Protein AF-A0A537U2T5-F1 (afdb_monomer_lite)

pLDDT: mean 93.23, std 2.7, range [82.81, 97.94]

Radius of gyration: 14.62 Å; chains: 1; bounding box: 37×26×36 Å

Secondary structure (DSSP, 8-state):
---------TTSPTT-----TT-EEEETTEE-GGGSPTT-S-SSEE--GGGTS---B-TTT--B--S---------

Sequence (76 aa):
KAKMKALVTERVGKGVAWMPFHFGGWFAGRDLRGNYPKGSDPIVLGESANTITTYGYDPATGMQEPKVTLCQIAAA

Foldseek 3Di:
DWDFDDDDDPPDDPPDDDDAQPADQDDPRDGPQVVDDPPPGDPGHIHGLVVVADQDADPVPRHGDSPDDDDDDDDD

Structure (mmCIF, N/CA/C/O backbone):
data_AF-A0A537U2T5-F1
#
_entry.id   AF-A0A537U2T5-F1
#
loop_
_atom_site.group_PDB
_atom_site.id
_atom_site.type_symbol
_atom_site.label_atom_id
_atom_site.label_alt_id
_atom_site.label_comp_id
_atom_site.label_asym_id
_atom_site.label_entity_id
_atom_site.label_seq_id
_atom_site.pdbx_PDB_ins_code
_atom_site.Cartn_x
_atom_site.Cartn_y
_atom_site.Cartn_z
_atom_site.occupancy
_atom_site.B_iso_or_equiv
_atom_site.auth_seq_id
_atom_site.auth_comp_id
_atom_site.auth_asym_id
_atom_site.auth_atom_id
_atom_site.pdbx_PDB_model_num
ATOM 1 N N . LYS A 1 1 ? -1.074 -10.249 5.061 1.00 87.50 1 LYS A N 1
ATOM 2 C CA . LYS A 1 1 ? -2.558 -10.146 4.980 1.00 87.50 1 LYS A CA 1
ATOM 3 C C . LYS A 1 1 ? -2.959 -8.860 5.682 1.00 87.50 1 LYS A C 1
ATOM 5 O O . LYS A 1 1 ? -2.506 -8.681 6.799 1.00 87.50 1 LYS A O 1
ATOM 10 N N 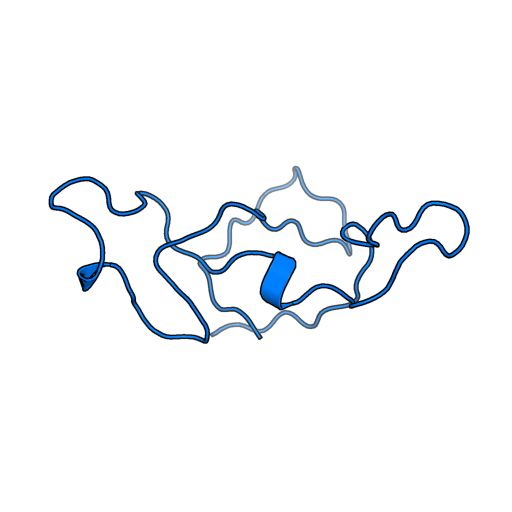. ALA A 1 2 ? -3.802 -8.034 5.067 1.00 91.12 2 ALA A N 1
ATOM 11 C CA . ALA A 1 2 ? -4.356 -6.821 5.670 1.00 91.12 2 ALA A CA 1
ATOM 12 C C . ALA A 1 2 ? -5.891 -6.919 5.732 1.00 91.12 2 ALA A C 1
ATOM 14 O O . ALA A 1 2 ? -6.495 -7.650 4.942 1.00 91.12 2 ALA A O 1
ATOM 15 N N . LYS A 1 3 ? -6.525 -6.212 6.674 1.00 89.81 3 LYS A N 1
ATOM 16 C CA . LYS A 1 3 ? -7.990 -6.099 6.794 1.00 89.81 3 LYS A CA 1
ATOM 17 C C . LYS A 1 3 ? -8.367 -4.620 6.791 1.00 89.81 3 LYS A C 1
ATOM 19 O O . LYS A 1 3 ? -7.760 -3.843 7.512 1.00 89.81 3 LYS A O 1
ATOM 24 N N . MET A 1 4 ? -9.377 -4.240 6.014 1.00 90.44 4 MET A N 1
ATOM 25 C CA . MET A 1 4 ? -9.941 -2.884 5.977 1.00 90.44 4 MET A CA 1
ATOM 26 C C . MET A 1 4 ? -11.384 -2.895 5.491 1.00 90.44 4 MET A C 1
ATOM 28 O O . MET A 1 4 ? -11.915 -3.928 5.081 1.00 90.44 4 MET A O 1
ATOM 32 N N . LYS A 1 5 ? -12.033 -1.733 5.560 1.00 92.06 5 LYS A N 1
ATOM 33 C CA . LYS A 1 5 ? -13.330 -1.511 4.924 1.00 92.06 5 LYS A CA 1
ATOM 34 C C . LYS A 1 5 ? -13.151 -1.407 3.409 1.00 92.06 5 LYS A C 1
ATOM 36 O O . LYS A 1 5 ? -12.251 -0.720 2.937 1.00 92.06 5 LYS A O 1
ATOM 41 N N . ALA A 1 6 ? -14.025 -2.080 2.665 1.00 94.25 6 ALA A N 1
ATOM 42 C CA . ALA A 1 6 ? -14.075 -1.971 1.215 1.00 94.25 6 ALA A CA 1
ATOM 43 C C . ALA A 1 6 ? -14.860 -0.717 0.799 1.00 94.25 6 ALA A C 1
ATOM 45 O O . ALA A 1 6 ? -15.934 -0.450 1.338 1.00 94.25 6 ALA A O 1
ATOM 46 N N . LEU A 1 7 ? -14.337 0.014 -0.187 1.00 94.69 7 LEU A N 1
ATOM 47 C CA . LEU A 1 7 ? -15.061 1.051 -0.917 1.00 94.69 7 LEU A CA 1
ATOM 48 C C . LEU A 1 7 ? -15.332 0.532 -2.330 1.00 94.69 7 LEU A C 1
ATOM 50 O O . LEU A 1 7 ? -14.410 0.424 -3.135 1.00 94.69 7 LEU A O 1
ATOM 54 N N . VAL A 1 8 ? -16.590 0.215 -2.626 1.00 95.69 8 VAL A N 1
ATOM 55 C CA . VAL A 1 8 ? -17.005 -0.226 -3.964 1.00 95.69 8 VAL A CA 1
ATOM 56 C C . VAL A 1 8 ? -17.299 1.008 -4.812 1.00 95.69 8 VAL A C 1
ATOM 58 O O . VAL A 1 8 ? -18.067 1.878 -4.403 1.00 95.69 8 VAL A O 1
ATOM 61 N N . THR A 1 9 ? -16.642 1.129 -5.965 1.00 97.31 9 THR A N 1
ATOM 62 C CA . THR A 1 9 ? -16.750 2.305 -6.836 1.00 97.31 9 THR A CA 1
ATOM 63 C C . THR A 1 9 ? -16.386 1.959 -8.279 1.00 97.31 9 THR A C 1
ATOM 65 O O . THR A 1 9 ? -15.434 1.222 -8.515 1.00 97.31 9 THR A O 1
ATOM 68 N N . GLU A 1 10 ? -17.079 2.574 -9.239 1.00 97.69 10 GLU A N 1
ATOM 69 C CA . GLU A 1 10 ? -16.823 2.431 -10.685 1.00 97.69 10 GLU A CA 1
ATOM 70 C C . GLU A 1 10 ? -15.500 3.073 -11.152 1.00 97.69 10 GLU A C 1
ATOM 72 O O . GLU A 1 10 ? -15.105 2.947 -12.306 1.00 97.69 10 GLU A O 1
ATOM 77 N N . ARG A 1 11 ? -14.791 3.789 -10.266 1.00 97.94 11 ARG A N 1
ATOM 78 C CA . ARG A 1 11 ? -13.517 4.460 -10.591 1.00 97.94 11 ARG A CA 1
ATOM 79 C C . ARG A 1 11 ? -12.337 3.498 -10.741 1.00 97.94 11 ARG A C 1
ATOM 81 O O . ARG A 1 11 ? -11.283 3.906 -11.221 1.00 97.94 11 ARG A O 1
ATOM 88 N N . VAL A 1 12 ? -12.480 2.260 -10.273 1.00 97.00 12 VAL A N 1
ATOM 89 C CA . VAL A 1 12 ? -11.419 1.248 -10.280 1.00 97.00 12 VAL A CA 1
ATOM 90 C C . VAL A 1 12 ? -11.704 0.253 -11.401 1.00 97.00 12 VAL A C 1
ATOM 92 O O . VAL A 1 12 ? -12.797 -0.300 -11.480 1.00 97.00 12 VAL A O 1
ATOM 95 N N . GLY A 1 13 ? -10.721 0.040 -12.280 1.00 96.81 13 GLY A N 1
ATOM 96 C CA . GLY A 1 13 ? -10.864 -0.851 -13.430 1.00 96.81 13 GLY A CA 1
ATOM 97 C C . GLY A 1 13 ? -11.169 -2.301 -13.040 1.00 96.81 13 GLY A C 1
ATOM 98 O O . GLY A 1 13 ? -10.824 -2.773 -11.955 1.00 96.81 13 GLY A O 1
ATOM 99 N N . LYS A 1 14 ? -11.796 -3.047 -13.953 1.00 96.31 14 LYS A N 1
ATOM 100 C CA . LYS A 1 14 ? -12.084 -4.470 -13.738 1.00 96.31 14 LYS A CA 1
ATOM 101 C C . LYS A 1 14 ? -10.784 -5.259 -13.544 1.00 96.31 14 LYS A C 1
ATOM 103 O O . LYS A 1 14 ? -9.859 -5.140 -14.340 1.00 96.31 14 LYS A O 1
ATOM 108 N N . GLY A 1 15 ? -10.750 -6.106 -12.515 1.00 94.94 15 GLY A N 1
ATOM 109 C CA . GLY A 1 15 ? -9.616 -6.993 -12.233 1.00 94.94 15 GLY A CA 1
ATOM 110 C C . GLY A 1 15 ? -8.459 -6.341 -11.472 1.00 94.94 15 GLY A C 1
ATOM 111 O O . GLY A 1 15 ? -7.476 -7.023 -11.203 1.00 94.94 15 GLY A O 1
ATOM 112 N N . VAL A 1 16 ? -8.572 -5.065 -11.089 1.00 95.62 16 VAL A N 1
ATOM 113 C CA . VAL A 1 16 ? -7.588 -4.391 -10.234 1.00 95.62 16 VAL A CA 1
ATOM 114 C C . VAL A 1 16 ? -8.200 -3.990 -8.897 1.00 95.62 16 VAL A C 1
ATOM 116 O O . VAL A 1 16 ? -9.403 -3.764 -8.779 1.00 95.62 16 VAL A O 1
ATOM 119 N N . ALA A 1 17 ? -7.350 -3.894 -7.879 1.00 94.69 17 ALA A N 1
ATOM 120 C CA . ALA A 1 17 ? -7.700 -3.375 -6.568 1.00 94.69 17 ALA A CA 1
ATOM 121 C C . ALA A 1 17 ? -6.830 -2.158 -6.261 1.00 94.69 17 ALA A C 1
ATOM 123 O O . ALA A 1 17 ? -5.651 -2.123 -6.611 1.00 94.69 17 ALA A O 1
ATOM 124 N N . TRP A 1 18 ? -7.413 -1.166 -5.595 1.00 94.06 18 TRP A N 1
ATOM 125 C CA . TRP A 1 18 ? -6.691 0.016 -5.144 1.00 94.06 18 TRP A CA 1
ATOM 126 C C . TRP A 1 18 ? -6.656 0.063 -3.619 1.00 94.06 18 TRP A C 1
ATOM 128 O O . TRP A 1 18 ? -7.674 -0.168 -2.965 1.00 94.06 18 TRP A O 1
ATOM 138 N N . MET A 1 19 ? -5.488 0.377 -3.058 1.00 93.12 19 MET A N 1
ATOM 139 C CA . MET A 1 19 ? -5.266 0.445 -1.617 1.00 93.12 19 MET A CA 1
ATOM 140 C C . MET A 1 19 ? -4.322 1.607 -1.267 1.00 93.12 19 MET A C 1
ATOM 142 O O . MET A 1 19 ? -3.266 1.740 -1.888 1.00 93.12 19 MET A O 1
ATOM 146 N N . PRO A 1 20 ? -4.654 2.442 -0.266 1.00 92.00 20 PRO A N 1
ATOM 147 C CA . PRO A 1 20 ? -3.750 3.470 0.240 1.00 92.00 20 PRO A CA 1
ATOM 148 C C . PRO A 1 20 ? -2.501 2.887 0.909 1.00 92.00 20 PRO A C 1
ATOM 150 O O . PRO A 1 20 ? -2.587 1.993 1.752 1.00 92.00 20 PRO A O 1
ATOM 153 N N . PHE A 1 21 ? -1.340 3.480 0.635 1.00 91.06 21 PHE A N 1
ATOM 154 C CA . PHE A 1 21 ? -0.109 3.175 1.373 1.00 91.06 21 PHE A CA 1
ATOM 155 C C . PHE A 1 21 ? 0.017 3.948 2.700 1.00 91.06 21 PHE A C 1
ATOM 157 O O . PHE A 1 21 ? 0.770 3.536 3.575 1.00 91.06 21 PHE A O 1
ATOM 164 N N . HIS A 1 22 ? -0.751 5.028 2.881 1.00 90.88 22 HIS A N 1
ATOM 165 C CA . HIS A 1 22 ? -0.733 5.879 4.081 1.00 90.88 22 HIS A CA 1
ATOM 166 C C . HIS A 1 22 ? -1.757 5.491 5.155 1.00 90.88 22 HIS A C 1
ATOM 168 O O . HIS A 1 22 ? -2.032 6.276 6.062 1.00 90.88 22 HIS A O 1
ATOM 174 N N . PHE A 1 23 ? -2.372 4.314 5.053 1.00 93.38 23 PHE A N 1
ATOM 175 C CA . PHE A 1 23 ? -3.244 3.860 6.125 1.00 93.38 23 PHE A CA 1
ATOM 176 C C . 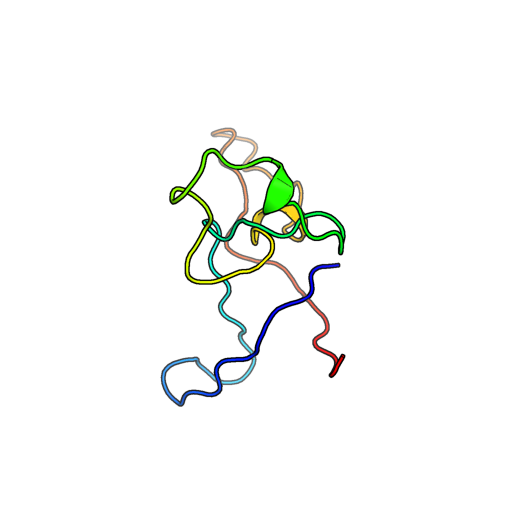PHE A 1 23 ? -2.474 3.661 7.434 1.00 93.38 23 PHE A C 1
ATOM 178 O O . PHE A 1 23 ? -1.311 3.258 7.439 1.00 93.38 23 PHE A O 1
ATOM 185 N N . GLY A 1 24 ? -3.162 3.935 8.540 1.00 92.62 24 GLY A N 1
ATOM 186 C CA . GLY A 1 24 ? -2.646 3.772 9.889 1.00 92.62 24 GLY A CA 1
ATOM 187 C C . GLY A 1 24 ? -3.748 3.377 10.864 1.00 92.62 24 GLY A C 1
ATOM 188 O O . GLY A 1 24 ? -4.915 3.217 10.501 1.00 92.62 24 GLY A O 1
ATOM 189 N N . GLY A 1 25 ? -3.367 3.227 12.128 1.00 93.50 25 GLY A N 1
ATOM 190 C CA . GLY A 1 25 ? -4.258 2.773 13.189 1.00 93.50 25 GLY A CA 1
ATOM 191 C C . GLY A 1 25 ? -4.327 1.254 13.303 1.00 93.50 25 GLY A C 1
ATOM 192 O O . GLY A 1 25 ? -4.405 0.771 14.426 1.00 93.50 25 GLY A O 1
ATOM 193 N N . TRP A 1 26 ? -4.221 0.490 12.208 1.00 93.81 26 TRP A N 1
ATOM 194 C CA . TRP A 1 26 ? -4.134 -0.974 12.262 1.00 93.81 26 TRP A CA 1
ATOM 195 C C . TRP A 1 26 ? -2.788 -1.495 11.760 1.00 93.81 26 TRP A C 1
ATOM 197 O O . TRP A 1 26 ? -2.230 -0.986 10.790 1.00 93.81 26 TRP A O 1
ATOM 207 N N . PHE A 1 27 ? -2.279 -2.541 12.409 1.00 91.62 27 PHE A N 1
ATOM 208 C CA . PHE A 1 27 ? -1.058 -3.225 11.987 1.00 91.62 27 PHE A CA 1
ATOM 209 C C . PHE A 1 27 ? -1.109 -4.704 12.358 1.00 91.62 27 PHE A C 1
ATOM 211 O O . PHE A 1 27 ? -1.408 -5.039 13.509 1.00 91.62 27 PHE A O 1
ATOM 218 N N . ALA A 1 28 ? -0.837 -5.591 11.396 1.00 89.06 28 ALA A N 1
ATOM 219 C CA . ALA A 1 28 ? -0.900 -7.040 11.584 1.00 89.06 28 ALA A CA 1
ATOM 220 C C . ALA A 1 28 ? -2.221 -7.505 12.240 1.00 89.06 28 ALA A C 1
ATOM 222 O O . ALA A 1 28 ? -2.241 -8.382 13.105 1.00 89.06 28 ALA A O 1
ATOM 223 N N . GLY A 1 29 ? -3.339 -6.876 11.860 1.00 87.31 29 GLY A N 1
ATOM 224 C CA . GLY A 1 29 ? -4.672 -7.168 12.400 1.00 87.31 29 GLY A CA 1
ATOM 225 C C . GLY A 1 29 ? -4.958 -6.647 13.816 1.00 87.31 29 GLY A C 1
ATOM 226 O O . GLY A 1 29 ? -6.023 -6.950 14.353 1.00 87.31 29 GLY A O 1
ATOM 227 N N . ARG A 1 30 ? -4.055 -5.870 14.424 1.00 91.56 30 ARG A N 1
ATOM 228 C CA . ARG A 1 30 ? -4.244 -5.261 15.750 1.00 91.56 30 ARG A CA 1
ATOM 229 C C . ARG A 1 30 ? -4.631 -3.792 15.626 1.00 91.56 30 ARG A C 1
ATOM 231 O O . ARG A 1 30 ? -4.077 -3.084 14.788 1.00 91.56 30 ARG A O 1
ATOM 238 N N . ASP A 1 31 ? -5.539 -3.341 16.490 1.00 93.69 31 ASP A N 1
ATOM 239 C CA . ASP A 1 31 ? -5.831 -1.917 16.667 1.00 93.69 31 ASP A CA 1
ATOM 240 C C . ASP A 1 31 ? -4.739 -1.269 17.531 1.00 93.69 31 ASP A C 1
ATOM 242 O O . ASP A 1 31 ? -4.467 -1.714 18.647 1.00 93.69 31 ASP A O 1
ATOM 246 N N . LEU A 1 32 ? -4.089 -0.245 16.984 1.00 94.31 32 LEU A N 1
ATOM 247 C CA . LEU A 1 32 ? -3.004 0.517 17.592 1.00 94.31 32 LEU A CA 1
ATOM 248 C C . LEU A 1 32 ? -3.405 1.957 17.937 1.00 94.31 32 LEU A C 1
ATOM 250 O O . LEU A 1 32 ? -2.541 2.739 18.328 1.00 94.31 32 LEU A O 1
ATOM 254 N N . ARG A 1 33 ? -4.682 2.344 17.820 1.00 93.75 33 ARG A N 1
ATOM 255 C CA . ARG A 1 33 ? -5.144 3.718 18.108 1.00 93.75 33 ARG A CA 1
ATOM 256 C C . ARG A 1 33 ? -4.770 4.196 19.507 1.00 93.75 33 ARG A C 1
ATOM 258 O O . ARG A 1 33 ? -4.475 5.371 19.684 1.00 93.75 33 ARG A O 1
ATOM 265 N N . GLY A 1 34 ? -4.713 3.282 20.477 1.00 94.75 34 GLY A N 1
ATOM 266 C CA . GLY A 1 34 ? -4.292 3.586 21.848 1.00 94.75 34 GLY A CA 1
ATOM 267 C C . GLY A 1 34 ? -2.854 4.104 21.979 1.00 94.75 34 GLY A C 1
ATOM 268 O O . GLY A 1 34 ? -2.518 4.684 23.005 1.00 94.75 34 GLY A O 1
ATOM 269 N N . ASN A 1 35 ? -2.020 3.935 20.949 1.00 95.31 35 ASN A N 1
ATOM 270 C CA . ASN A 1 35 ? -0.639 4.418 20.935 1.00 95.31 35 ASN A CA 1
ATOM 271 C C . ASN A 1 35 ? -0.513 5.861 20.420 1.00 95.31 35 ASN A C 1
ATOM 273 O O . ASN A 1 35 ? 0.573 6.436 20.483 1.00 95.31 35 ASN A O 1
ATOM 277 N N . TYR A 1 36 ? -1.586 6.442 19.877 1.00 94.88 36 TYR A N 1
ATOM 278 C CA . TYR A 1 36 ? -1.566 7.809 19.371 1.00 94.88 36 TYR A CA 1
ATOM 279 C C . TYR A 1 36 ? -1.803 8.805 20.513 1.00 94.88 36 TYR A C 1
ATOM 281 O O . TYR A 1 36 ? -2.636 8.555 21.390 1.00 94.88 36 TYR A O 1
ATOM 289 N N . PRO A 1 37 ? -1.114 9.962 20.507 1.00 96.56 37 PRO A N 1
ATOM 290 C CA . PRO A 1 37 ? -1.504 11.092 21.336 1.00 96.56 37 PRO A CA 1
ATOM 291 C C . PRO A 1 37 ? -2.991 11.435 21.172 1.00 96.56 37 PRO A C 1
ATOM 293 O O . PRO A 1 37 ? -3.613 11.192 20.136 1.00 96.56 37 PRO A O 1
ATOM 296 N N . LYS A 1 38 ? -3.582 12.032 22.209 1.00 95.69 38 LYS A N 1
ATOM 297 C CA . LYS A 1 38 ? -5.006 12.378 22.196 1.00 95.69 38 LYS A CA 1
ATOM 298 C C . LYS A 1 38 ? -5.337 13.273 20.994 1.00 95.69 38 LYS A C 1
ATOM 300 O O . LYS A 1 38 ? -4.804 14.373 20.883 1.00 95.69 38 LYS A O 1
ATOM 305 N N . GLY A 1 39 ? -6.259 12.814 20.148 1.00 94.31 39 GLY A N 1
ATOM 306 C CA . GLY A 1 39 ? -6.752 13.562 18.989 1.00 94.31 39 GLY A CA 1
ATOM 307 C C . GLY A 1 39 ? -5.861 13.502 17.746 1.00 94.31 39 GLY A C 1
ATOM 308 O O . GLY A 1 39 ? -6.110 14.259 16.813 1.00 94.31 39 GLY A O 1
ATOM 309 N N . SER A 1 40 ? -4.838 12.640 17.716 1.00 94.75 40 SER A N 1
ATOM 310 C CA . SER A 1 40 ? -3.976 12.451 16.541 1.00 94.75 40 SER A CA 1
ATOM 311 C C . SER A 1 40 ? -4.099 11.072 15.889 1.00 94.75 40 SER A C 1
ATOM 313 O O . SER A 1 40 ? -3.312 10.746 14.997 1.00 94.75 40 SER A O 1
ATOM 315 N N . ASP A 1 41 ? -5.069 10.253 16.303 1.00 94.12 41 ASP A N 1
ATOM 316 C CA . ASP A 1 41 ? -5.316 8.965 15.671 1.00 94.12 41 ASP A CA 1
ATOM 317 C C . ASP A 1 41 ? -5.947 9.122 14.271 1.00 94.12 41 ASP A C 1
ATOM 319 O O . ASP A 1 41 ? -6.659 10.095 14.005 1.00 94.12 41 ASP A O 1
ATOM 323 N N . PRO A 1 42 ? -5.688 8.187 13.337 1.00 92.38 42 PRO A N 1
ATOM 324 C CA . PRO A 1 42 ? -6.203 8.295 11.978 1.00 92.38 42 PRO A CA 1
ATOM 325 C C . PRO A 1 42 ? -7.732 8.262 11.922 1.00 92.38 42 PRO A C 1
ATOM 327 O O . PRO A 1 42 ? -8.372 7.387 12.502 1.00 92.38 42 PRO A O 1
ATOM 330 N N . ILE A 1 43 ? -8.309 9.172 11.132 1.00 89.25 43 ILE A N 1
ATOM 331 C CA . ILE A 1 43 ? -9.762 9.244 10.901 1.00 89.25 43 ILE A CA 1
A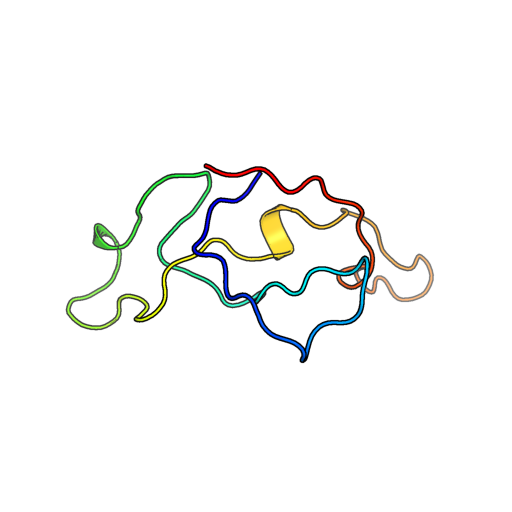TOM 332 C C . ILE A 1 43 ? -10.257 8.000 10.152 1.00 89.25 43 ILE A C 1
ATOM 334 O O . ILE A 1 43 ? -11.310 7.448 10.465 1.00 89.25 43 ILE A O 1
ATOM 338 N N . VAL A 1 44 ? -9.490 7.551 9.153 1.00 89.81 44 VAL A N 1
ATOM 339 C CA . VAL A 1 44 ? -9.763 6.318 8.410 1.00 89.81 44 VAL A CA 1
ATOM 340 C C . VAL A 1 44 ? -8.721 5.281 8.793 1.00 89.81 44 VAL A C 1
ATOM 342 O O . VAL A 1 44 ? -7.525 5.483 8.582 1.00 89.81 44 VAL A O 1
ATOM 345 N N . LEU A 1 45 ? -9.199 4.170 9.346 1.00 91.62 45 LEU A N 1
ATOM 346 C CA . LEU A 1 45 ? -8.358 3.079 9.816 1.00 91.62 45 LEU A CA 1
ATOM 347 C C . LEU A 1 45 ? -8.101 2.071 8.704 1.00 91.62 45 LEU A C 1
ATOM 349 O O . LEU A 1 45 ? -8.999 1.690 7.947 1.00 91.62 45 LEU A O 1
ATOM 353 N N . GLY A 1 46 ? -6.871 1.592 8.662 1.00 93.31 46 GLY A N 1
ATOM 354 C CA . GLY A 1 46 ? -6.457 0.508 7.797 1.00 93.31 46 GLY A CA 1
ATOM 355 C C . GLY A 1 46 ? -5.017 0.132 8.084 1.00 93.31 46 GLY A C 1
ATOM 356 O O . GLY A 1 46 ? -4.356 0.716 8.942 1.00 93.31 46 GLY A O 1
ATOM 357 N N . GLU A 1 47 ? -4.528 -0.827 7.319 1.00 92.94 47 GLU A N 1
ATOM 358 C CA . GLU A 1 47 ? -3.123 -1.206 7.312 1.00 92.94 47 GLU A CA 1
ATOM 359 C C . GLU A 1 47 ? -2.479 -0.715 6.012 1.00 92.94 47 GLU A C 1
ATOM 361 O O . GLU A 1 47 ? -3.144 -0.674 4.977 1.00 92.94 47 GLU A O 1
ATOM 366 N N . SER A 1 48 ? -1.215 -0.295 6.061 1.00 91.94 48 SER A N 1
ATOM 367 C CA . SER A 1 48 ? -0.502 0.208 4.881 1.00 91.94 48 SER A CA 1
ATOM 368 C C . SER A 1 48 ? -0.405 -0.858 3.784 1.00 91.94 48 SER A C 1
ATOM 370 O O . SER A 1 48 ? -0.064 -2.006 4.064 1.00 91.94 48 SER A O 1
ATOM 372 N N . ALA A 1 49 ? -0.624 -0.469 2.520 1.00 92.94 49 ALA A N 1
ATOM 373 C CA . ALA A 1 49 ? -0.363 -1.325 1.355 1.00 92.94 49 ALA A CA 1
ATOM 374 C C . ALA A 1 49 ? 1.048 -1.938 1.362 1.00 92.94 49 ALA A C 1
ATOM 376 O O . ALA A 1 49 ? 1.223 -3.079 0.940 1.00 92.94 49 ALA A O 1
ATOM 377 N N . ASN A 1 50 ? 2.028 -1.228 1.925 1.00 91.38 50 ASN A N 1
ATOM 378 C CA . ASN A 1 50 ? 3.421 -1.665 1.965 1.00 91.38 50 ASN A CA 1
ATOM 379 C C . ASN A 1 50 ? 3.631 -2.960 2.770 1.00 91.38 50 ASN A C 1
ATOM 381 O O . ASN A 1 50 ? 4.650 -3.620 2.593 1.00 91.38 50 ASN A O 1
ATOM 385 N N . THR A 1 51 ? 2.696 -3.351 3.651 1.00 91.38 51 THR A N 1
ATOM 386 C CA . THR A 1 51 ? 2.815 -4.606 4.418 1.00 91.38 51 THR A CA 1
ATOM 387 C C . THR A 1 51 ? 2.430 -5.846 3.609 1.00 91.38 51 THR A C 1
ATOM 389 O O . THR A 1 51 ? 2.642 -6.970 4.070 1.00 91.38 51 THR A O 1
ATOM 392 N N . ILE A 1 52 ? 1.844 -5.666 2.419 1.00 91.00 52 ILE A N 1
ATOM 393 C CA . ILE A 1 52 ? 1.351 -6.757 1.568 1.00 91.00 52 ILE A CA 1
ATOM 394 C C . ILE A 1 52 ? 1.875 -6.718 0.126 1.00 91.00 52 ILE A C 1
ATOM 396 O O . ILE A 1 52 ? 1.510 -7.592 -0.658 1.00 91.00 52 ILE A O 1
ATOM 400 N N . THR A 1 53 ? 2.701 -5.734 -0.234 1.00 91.12 53 THR A N 1
ATOM 401 C CA . THR A 1 53 ? 3.384 -5.668 -1.535 1.00 91.12 53 THR A CA 1
ATOM 402 C C . THR A 1 53 ? 4.610 -6.583 -1.585 1.00 91.12 53 THR A C 1
ATOM 404 O O . THR A 1 53 ? 5.124 -7.020 -0.556 1.00 91.12 53 THR A O 1
ATOM 407 N N . THR A 1 54 ? 5.085 -6.867 -2.799 1.00 89.94 54 THR A N 1
ATOM 408 C CA . THR A 1 54 ? 6.332 -7.609 -3.042 1.00 89.94 54 THR A CA 1
ATOM 409 C C . THR A 1 54 ? 7.564 -6.930 -2.421 1.00 89.94 54 THR A C 1
ATOM 411 O O . THR A 1 54 ? 7.586 -5.721 -2.197 1.00 89.94 54 THR A O 1
ATOM 414 N N . TYR A 1 55 ? 8.611 -7.722 -2.170 1.00 89.69 55 TYR A N 1
ATOM 415 C CA . TYR A 1 55 ? 9.939 -7.256 -1.750 1.00 89.69 55 TYR A CA 1
ATOM 416 C C . TYR A 1 55 ? 10.859 -6.913 -2.940 1.00 89.69 55 TYR A C 1
ATOM 418 O O . TYR A 1 55 ? 12.050 -6.668 -2.751 1.00 89.69 55 TYR A O 1
ATOM 426 N N . GLY A 1 56 ? 10.324 -6.948 -4.165 1.00 92.38 56 GLY A N 1
ATOM 427 C CA . GLY A 1 56 ? 11.058 -6.689 -5.400 1.00 92.38 56 GLY A CA 1
ATOM 428 C C . GLY A 1 56 ? 11.640 -5.276 -5.485 1.00 92.38 56 GLY A C 1
ATOM 429 O O . GLY A 1 56 ? 11.078 -4.307 -4.964 1.00 92.38 56 GLY A O 1
ATOM 430 N N . TYR A 1 57 ? 12.775 -5.169 -6.173 1.00 95.00 57 TYR A N 1
ATOM 431 C CA . TYR A 1 57 ? 13.450 -3.913 -6.473 1.00 95.00 57 TYR A CA 1
ATOM 432 C C . TYR A 1 57 ? 14.098 -3.973 -7.860 1.00 95.00 57 TYR A C 1
ATOM 434 O O . TYR A 1 57 ? 14.529 -5.031 -8.320 1.00 95.00 57 TYR A O 1
ATOM 442 N N . ASP A 1 58 ? 14.178 -2.824 -8.520 1.00 95.56 58 ASP A N 1
ATOM 443 C CA . ASP A 1 58 ? 14.919 -2.647 -9.762 1.00 95.56 58 ASP A CA 1
ATOM 444 C C . ASP A 1 58 ? 16.432 -2.769 -9.478 1.00 95.56 58 ASP A C 1
ATOM 446 O O . ASP A 1 58 ? 16.959 -2.027 -8.642 1.00 95.56 58 ASP A O 1
ATOM 450 N N . PRO A 1 59 ? 17.161 -3.686 -10.142 1.00 96.00 59 PRO A N 1
ATOM 451 C CA . PRO A 1 59 ? 18.565 -3.947 -9.827 1.00 96.00 59 PRO A CA 1
ATOM 452 C C . PRO A 1 59 ? 19.525 -2.832 -10.266 1.00 96.00 59 PRO A C 1
ATOM 454 O O . PRO A 1 59 ? 20.656 -2.797 -9.788 1.00 96.00 59 PRO A O 1
ATOM 457 N N . ALA A 1 60 ? 19.115 -1.932 -11.162 1.00 97.88 60 ALA A N 1
ATOM 458 C CA . ALA A 1 60 ? 19.957 -0.841 -11.647 1.00 97.88 60 ALA A CA 1
ATOM 459 C C . ALA A 1 60 ? 19.855 0.412 -10.761 1.00 97.88 60 ALA A C 1
ATOM 461 O O . ALA A 1 60 ? 20.829 1.144 -10.604 1.00 97.88 60 ALA A O 1
ATOM 462 N N . THR A 1 61 ? 18.681 0.663 -10.182 1.00 97.62 61 THR A N 1
ATOM 463 C CA . THR A 1 61 ? 18.359 1.898 -9.447 1.00 97.62 61 THR A CA 1
ATOM 464 C C . THR A 1 61 ? 18.089 1.677 -7.962 1.00 97.62 61 THR A C 1
ATOM 466 O O . THR A 1 61 ? 18.096 2.636 -7.192 1.00 97.62 61 THR A O 1
ATOM 469 N N . GLY A 1 62 ? 17.811 0.439 -7.548 1.00 96.19 62 GLY A N 1
ATOM 470 C CA . GLY A 1 62 ? 17.345 0.120 -6.199 1.00 96.19 62 GLY A CA 1
ATOM 471 C C . GLY A 1 62 ? 15.914 0.591 -5.914 1.00 96.19 62 GLY A C 1
ATOM 472 O O . GLY A 1 62 ? 15.492 0.591 -4.758 1.00 96.19 62 GLY A O 1
ATOM 473 N N . MET A 1 63 ? 15.158 1.016 -6.935 1.00 96.50 63 MET A N 1
ATOM 474 C CA . MET A 1 63 ? 13.770 1.448 -6.771 1.00 96.50 63 MET A CA 1
ATOM 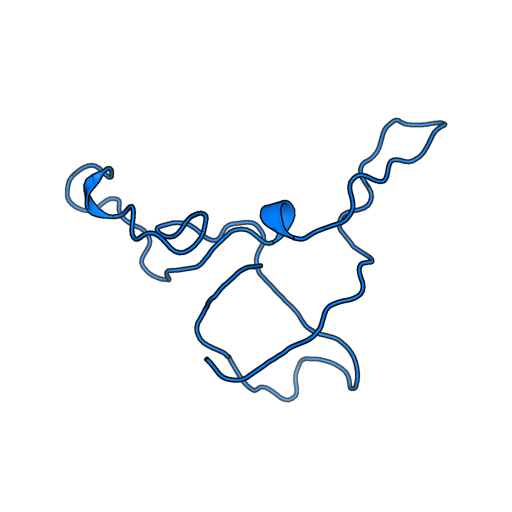475 C C . MET A 1 63 ? 12.885 0.258 -6.394 1.00 96.50 63 MET A C 1
ATOM 477 O O . MET A 1 63 ? 12.923 -0.776 -7.053 1.00 96.50 63 MET A O 1
ATOM 481 N N . GLN A 1 64 ? 12.059 0.410 -5.360 1.00 93.25 64 GLN A N 1
ATOM 482 C CA . GLN A 1 64 ? 11.107 -0.628 -4.949 1.00 93.25 64 GLN A CA 1
ATOM 483 C C . GLN A 1 64 ? 10.061 -0.893 -6.044 1.00 93.25 64 GLN A C 1
ATOM 485 O O . GLN A 1 64 ? 9.741 0.001 -6.833 1.00 93.25 64 GLN A O 1
ATOM 490 N N . GLU A 1 65 ? 9.451 -2.082 -6.036 1.00 93.62 65 GLU A N 1
ATOM 491 C CA . GLU A 1 65 ? 8.328 -2.461 -6.908 1.00 93.62 65 GLU A CA 1
ATOM 492 C C . GLU A 1 65 ? 6.955 -2.389 -6.182 1.00 93.62 65 GLU A C 1
ATOM 494 O O . GLU A 1 65 ? 6.326 -3.411 -5.918 1.00 93.62 65 GLU A O 1
ATOM 499 N N . PRO A 1 66 ? 6.412 -1.199 -5.839 1.00 91.06 66 PRO A N 1
ATOM 500 C CA . PRO A 1 66 ? 5.188 -1.103 -5.035 1.00 91.06 66 PRO A CA 1
ATOM 501 C C . PRO A 1 66 ? 3.888 -1.144 -5.855 1.00 91.06 66 PRO A C 1
ATOM 503 O O . PRO A 1 66 ? 2.801 -1.090 -5.286 1.00 91.06 66 PRO A O 1
ATOM 506 N N . LYS A 1 67 ? 3.968 -1.145 -7.192 1.00 91.56 67 LYS A N 1
ATOM 507 C CA . LYS A 1 67 ? 2.804 -0.917 -8.076 1.00 91.56 67 LYS A CA 1
ATOM 508 C C . LYS A 1 67 ? 2.185 -2.193 -8.641 1.00 91.56 67 LYS A C 1
ATOM 510 O O . LYS A 1 67 ? 1.075 -2.126 -9.161 1.00 91.56 67 LYS A O 1
ATOM 515 N N . VAL A 1 68 ? 2.882 -3.327 -8.567 1.00 91.69 68 VAL A N 1
ATOM 516 C CA . VAL A 1 68 ? 2.432 -4.590 -9.163 1.00 91.69 68 VAL A CA 1
ATOM 517 C C . VAL A 1 68 ? 2.552 -5.697 -8.127 1.00 91.69 68 VAL A C 1
ATOM 519 O O . VAL A 1 68 ? 3.630 -6.007 -7.635 1.00 91.69 68 VAL A O 1
ATOM 522 N N . THR A 1 69 ? 1.420 -6.274 -7.740 1.00 92.12 69 THR A N 1
ATOM 523 C CA . THR A 1 69 ? 1.339 -7.411 -6.815 1.00 92.12 69 THR A CA 1
ATOM 524 C C . THR A 1 69 ? 0.017 -8.132 -7.059 1.00 92.12 69 THR A C 1
ATOM 526 O O . THR A 1 69 ? -0.998 -7.496 -7.344 1.00 92.12 69 THR A O 1
ATOM 529 N N . LEU A 1 70 ? 0.022 -9.460 -6.947 1.00 93.25 70 LEU A N 1
ATOM 530 C CA . LEU A 1 70 ? -1.199 -10.260 -6.966 1.00 93.25 70 LEU A CA 1
ATOM 531 C C . LEU A 1 70 ? -1.714 -10.442 -5.542 1.00 93.25 70 LEU A C 1
ATOM 533 O O . LEU A 1 70 ? -0.951 -10.736 -4.623 1.00 93.25 70 LEU A O 1
ATOM 537 N N . CYS A 1 71 ? -3.020 -10.300 -5.362 1.00 93.31 71 CYS A N 1
ATOM 538 C CA . CYS A 1 71 ? -3.666 -10.539 -4.084 1.00 93.31 71 CYS A CA 1
ATOM 539 C C . CYS A 1 71 ? -4.969 -11.315 -4.268 1.00 93.31 71 CYS A C 1
ATOM 541 O O . CYS A 1 71 ? -5.591 -11.298 -5.329 1.00 93.31 71 CYS A O 1
ATOM 543 N N . GLN A 1 72 ? -5.383 -11.991 -3.200 1.00 94.44 72 GLN A N 1
ATOM 544 C CA . GLN A 1 72 ? -6.717 -12.557 -3.084 1.00 94.44 72 GLN A CA 1
ATOM 545 C C . GLN A 1 72 ? -7.536 -11.669 -2.150 1.00 94.44 72 GLN A C 1
ATOM 547 O O . GLN A 1 72 ? -7.104 -11.363 -1.037 1.00 94.44 72 GLN A O 1
ATOM 552 N N . ILE A 1 73 ? -8.733 -11.288 -2.590 1.00 94.50 73 ILE A N 1
ATOM 553 C CA . ILE A 1 73 ? -9.692 -10.544 -1.773 1.00 94.50 73 ILE A CA 1
ATOM 554 C C . ILE A 1 73 ? -10.746 -11.523 -1.263 1.00 94.50 73 ILE A C 1
ATOM 556 O O . ILE A 1 73 ? -11.311 -12.298 -2.031 1.00 94.50 73 ILE A O 1
ATOM 560 N N . ALA A 1 74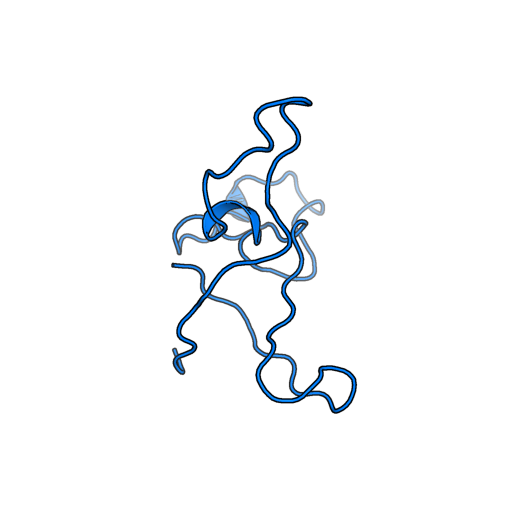 ? -11.010 -11.478 0.039 1.00 95.19 74 ALA A N 1
ATOM 561 C CA . ALA A 1 74 ? -12.062 -12.247 0.686 1.00 95.19 74 ALA A CA 1
ATOM 562 C C . ALA A 1 74 ? -12.851 -11.340 1.635 1.00 95.19 74 ALA A C 1
ATOM 564 O O . ALA A 1 74 ? -12.275 -10.449 2.267 1.00 95.19 74 ALA A O 1
ATOM 565 N N . ALA A 1 75 ? -14.161 -11.578 1.736 1.00 93.12 75 ALA A N 1
ATOM 566 C CA . ALA A 1 75 ? -14.973 -10.980 2.789 1.00 93.12 75 ALA A CA 1
ATOM 567 C C . ALA A 1 75 ? -14.452 -11.431 4.165 1.00 93.12 75 ALA A C 1
ATOM 569 O O . ALA A 1 75 ? -13.932 -12.541 4.306 1.00 93.12 75 ALA A O 1
ATOM 570 N N . ALA A 1 76 ? -14.520 -10.521 5.138 1.00 82.81 76 ALA A N 1
ATOM 571 C CA . ALA A 1 76 ? -13.903 -10.687 6.450 1.00 82.81 76 ALA A CA 1
ATOM 572 C C . ALA A 1 76 ? -14.734 -11.508 7.435 1.00 82.81 76 ALA A C 1
ATOM 574 O O . ALA A 1 76 ? -15.973 -11.539 7.282 1.00 82.81 76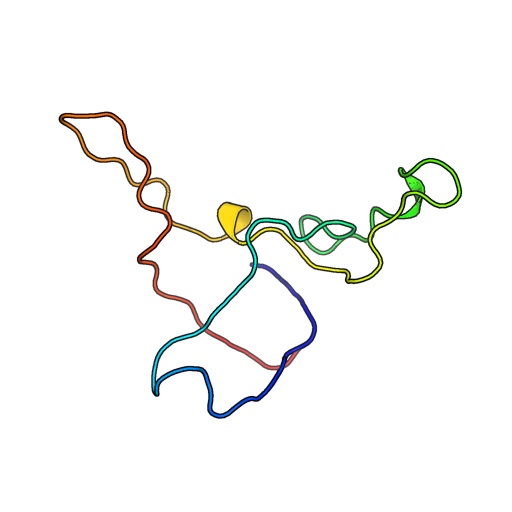 ALA A O 1
#